Protein AF-A0AA43EQW5-F1 (afdb_monomer_lite)

Foldseek 3Di:
DVPPDDDDDDDDPDFDLDPPTPVQVVCVVVPQHSVNVVVVVVVVVVVPDPPVVPPPPPPDDD

Radius of gyration: 19.53 Å; chains: 1; bounding box: 54×25×53 Å

pLDDT: mean 88.07, std 16.08, range [46.5, 98.62]

Sequence (62 aa):
TPRGRPYVLEINTVPGMTETSLLPMAAAQVGIGYDTLVERILQSALDRVPRSASGVRQESAG

Secondary structure (DSSP, 8-state):
-GGG--------SS---STTSHHHHHHHHTT--HHHHHHHHHHHHHHTS-GGG---------

Structure (mmCIF, N/CA/C/O backbone):
data_AF-A0AA43EQW5-F1
#
_entry.id   AF-A0AA43EQW5-F1
#
loop_
_atom_site.group_PDB
_atom_site.id
_atom_site.type_symbol
_atom_site.label_atom_id
_atom_site.label_alt_id
_atom_site.label_comp_id
_atom_site.label_asym_id
_atom_site.label_entity_id
_atom_site.label_seq_id
_atom_site.pdbx_PDB_ins_code
_atom_site.Cartn_x
_atom_site.Cartn_y
_atom_site.Cartn_z
_atom_site.occupancy
_atom_site.B_iso_or_equiv
_atom_site.auth_seq_id
_atom_site.auth_comp_id
_atom_site.auth_asym_id
_atom_site.auth_atom_id
_atom_site.pdbx_PDB_model_num
ATOM 1 N N . THR A 1 1 ? 15.055 -10.617 -17.991 1.00 75.25 1 THR A N 1
ATOM 2 C CA . THR A 1 1 ? 15.982 -11.643 -17.459 1.00 75.25 1 THR A CA 1
ATOM 3 C C . THR A 1 1 ? 16.422 -12.527 -18.604 1.00 75.25 1 THR A C 1
ATOM 5 O O . THR A 1 1 ? 15.683 -12.605 -19.589 1.00 75.25 1 THR A O 1
ATOM 8 N N . PRO A 1 2 ? 17.593 -13.178 -18.541 1.00 80.00 2 PRO A N 1
ATOM 9 C CA . PRO A 1 2 ? 17.936 -14.190 -19.530 1.00 80.00 2 PRO A CA 1
ATOM 10 C C . PRO A 1 2 ? 16.772 -15.188 -19.642 1.00 80.00 2 PRO A C 1
ATOM 12 O O . PRO A 1 2 ? 16.361 -15.778 -18.646 1.00 80.00 2 PRO A O 1
ATOM 15 N N . ARG A 1 3 ? 16.193 -15.307 -20.843 1.00 90.62 3 ARG A N 1
ATOM 16 C CA . ARG A 1 3 ? 15.065 -16.205 -21.166 1.00 90.62 3 ARG A CA 1
ATOM 17 C C . ARG A 1 3 ? 13.712 -15.915 -20.488 1.00 90.62 3 ARG A C 1
ATOM 19 O O . ARG A 1 3 ? 12.910 -16.830 -20.349 1.00 90.62 3 ARG A O 1
ATOM 26 N N . GLY A 1 4 ? 13.428 -14.680 -20.065 1.00 94.06 4 GLY A N 1
ATOM 27 C CA . GLY A 1 4 ? 12.078 -14.300 -19.600 1.00 94.06 4 GLY A CA 1
ATOM 28 C C . GLY A 1 4 ? 11.634 -14.931 -18.272 1.00 94.06 4 GLY A C 1
ATOM 29 O O . GLY A 1 4 ? 10.466 -14.846 -17.908 1.00 94.06 4 GLY A O 1
ATOM 30 N N . ARG A 1 5 ? 12.554 -15.547 -17.521 1.00 95.31 5 ARG A N 1
ATOM 31 C CA . ARG A 1 5 ? 12.271 -16.119 -16.199 1.00 95.31 5 ARG A CA 1
ATOM 32 C C . ARG A 1 5 ? 12.036 -15.009 -15.163 1.00 95.31 5 ARG A C 1
ATOM 34 O O . ARG A 1 5 ? 12.949 -14.200 -14.991 1.00 95.31 5 ARG A O 1
ATOM 41 N N . PRO A 1 6 ? 10.892 -14.943 -14.464 1.00 94.38 6 PRO A N 1
ATOM 42 C CA . PRO A 1 6 ? 10.682 -13.959 -13.405 1.00 94.38 6 PRO A CA 1
ATOM 43 C C . PRO A 1 6 ? 11.490 -14.314 -12.148 1.00 94.38 6 PRO A C 1
ATOM 45 O O . PRO A 1 6 ? 11.742 -15.488 -11.867 1.00 94.38 6 PRO A O 1
ATOM 48 N N . TYR A 1 7 ? 11.877 -13.291 -11.388 1.00 95.00 7 TYR A N 1
ATOM 49 C CA . TYR A 1 7 ? 12.514 -13.415 -10.076 1.00 95.00 7 TYR A CA 1
ATOM 50 C C . TYR A 1 7 ? 11.798 -12.475 -9.106 1.00 95.00 7 TYR A C 1
ATOM 52 O O . TYR A 1 7 ? 11.507 -11.335 -9.466 1.00 95.00 7 TYR A O 1
ATOM 60 N N . VAL A 1 8 ? 11.522 -12.950 -7.892 1.00 95.19 8 VAL A N 1
ATOM 61 C CA . VAL A 1 8 ? 11.000 -12.114 -6.803 1.00 95.19 8 VAL A CA 1
ATOM 62 C C . VAL A 1 8 ? 12.194 -11.520 -6.072 1.00 95.19 8 VAL A C 1
ATOM 64 O O . VAL A 1 8 ? 13.046 -12.265 -5.594 1.00 95.19 8 VAL A O 1
ATOM 67 N N . LEU A 1 9 ? 12.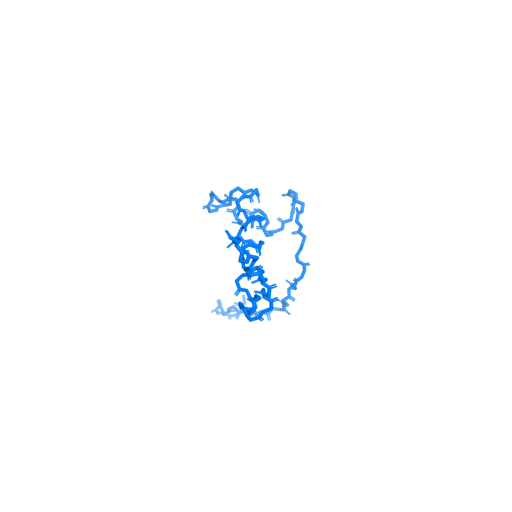277 -10.193 -6.034 1.00 95.38 9 LEU A N 1
ATOM 68 C CA . LEU A 1 9 ? 13.395 -9.482 -5.408 1.00 95.38 9 LEU A CA 1
ATOM 69 C C . LEU A 1 9 ? 13.090 -9.117 -3.953 1.00 95.38 9 LEU A C 1
ATOM 71 O O . LEU A 1 9 ? 13.960 -9.233 -3.098 1.00 95.38 9 LEU A O 1
ATOM 75 N N . GLU A 1 10 ? 11.849 -8.721 -3.674 1.00 96.88 10 GLU A N 1
ATOM 76 C CA . GLU A 1 10 ? 11.402 -8.294 -2.352 1.00 96.88 10 GLU A CA 1
ATOM 77 C C . GLU A 1 10 ? 9.907 -8.558 -2.149 1.00 96.88 10 GLU A C 1
ATOM 79 O O . GLU A 1 10 ? 9.155 -8.774 -3.104 1.00 96.88 10 GLU A O 1
ATOM 84 N N . ILE A 1 11 ? 9.485 -8.515 -0.884 1.00 96.06 11 ILE A N 1
ATOM 85 C CA . ILE A 1 11 ? 8.081 -8.519 -0.478 1.00 96.06 11 ILE A CA 1
ATOM 86 C C . ILE A 1 11 ? 7.880 -7.353 0.492 1.00 96.06 11 ILE A C 1
ATOM 88 O O . ILE A 1 11 ? 8.395 -7.379 1.608 1.00 96.06 11 ILE A O 1
ATOM 92 N N . ASN A 1 12 ? 7.092 -6.359 0.086 1.00 94.44 12 ASN A N 1
ATOM 93 C CA . ASN A 1 12 ? 6.715 -5.236 0.942 1.00 94.44 12 ASN A CA 1
ATOM 94 C C . ASN A 1 12 ? 5.429 -5.580 1.697 1.00 94.44 12 ASN A C 1
ATOM 96 O O . ASN A 1 12 ? 4.345 -5.603 1.117 1.00 94.44 12 ASN A O 1
ATOM 100 N N . THR A 1 13 ? 5.540 -5.855 2.996 1.00 95.62 13 THR A N 1
ATOM 101 C CA . THR A 1 13 ? 4.384 -6.169 3.856 1.00 95.62 13 THR A CA 1
ATOM 102 C C . THR A 1 13 ? 3.579 -4.932 4.254 1.00 95.62 13 THR A C 1
ATOM 104 O O . THR A 1 13 ? 2.430 -5.063 4.670 1.00 95.62 13 THR A O 1
ATOM 107 N N . VAL A 1 14 ? 4.160 -3.739 4.090 1.00 96.56 14 VAL A N 1
ATOM 108 C CA . VAL A 1 14 ? 3.503 -2.440 4.282 1.00 96.56 14 VAL A CA 1
ATOM 109 C C . VAL A 1 14 ? 3.747 -1.589 3.031 1.00 96.56 14 VAL A C 1
ATOM 111 O O . VAL A 1 14 ? 4.727 -0.847 2.969 1.00 96.56 14 VAL A O 1
ATOM 114 N N . PRO A 1 15 ? 2.922 -1.742 1.983 1.00 96.25 15 PRO A N 1
ATOM 115 C CA . PRO A 1 15 ? 3.057 -0.948 0.770 1.00 96.25 15 PRO A CA 1
ATOM 116 C C . PRO A 1 15 ? 2.613 0.503 1.006 1.00 96.25 15 PRO A C 1
ATOM 118 O O . PRO A 1 15 ? 1.839 0.796 1.917 1.00 96.25 15 PRO A O 1
ATOM 121 N N . GLY A 1 16 ? 3.066 1.413 0.142 1.00 97.94 16 GLY A N 1
ATOM 122 C CA . GLY A 1 16 ? 2.494 2.757 0.067 1.00 97.94 16 GLY A CA 1
ATOM 123 C C . GLY A 1 16 ? 1.016 2.717 -0.343 1.00 97.94 16 GLY A C 1
ATOM 124 O O . GLY A 1 16 ? 0.602 1.847 -1.113 1.00 97.94 16 GLY A O 1
ATOM 125 N N . MET A 1 17 ? 0.235 3.675 0.160 1.00 98.00 17 MET A N 1
ATOM 126 C CA . MET A 1 17 ? -1.216 3.781 -0.060 1.00 98.00 17 MET A CA 1
ATOM 127 C C . MET A 1 17 ? -1.648 5.173 -0.556 1.00 98.00 17 MET A C 1
ATOM 129 O O . MET A 1 17 ? -2.813 5.534 -0.457 1.00 98.00 17 MET A O 1
ATOM 133 N N . THR A 1 18 ? -0.724 5.980 -1.079 1.00 97.00 18 THR A N 1
ATOM 134 C CA . THR A 1 18 ? -1.056 7.266 -1.721 1.00 97.00 18 THR A CA 1
ATOM 135 C C . THR A 1 18 ? -1.508 7.060 -3.169 1.00 97.00 18 THR A C 1
ATOM 137 O O . THR A 1 18 ? -1.310 5.989 -3.739 1.00 97.00 18 THR A O 1
ATOM 140 N N . GLU A 1 19 ? -2.053 8.101 -3.803 1.00 95.00 19 GLU A N 1
ATOM 141 C CA . GLU A 1 19 ? -2.486 8.072 -5.211 1.00 95.00 19 GLU A CA 1
ATOM 142 C C . GLU A 1 19 ? -1.392 7.578 -6.177 1.00 95.00 19 GLU A C 1
ATOM 144 O O . GLU A 1 19 ? -1.669 6.841 -7.119 1.00 95.00 19 GLU A O 1
ATOM 149 N N . THR A 1 20 ? -0.132 7.921 -5.905 1.00 96.25 20 THR A N 1
ATOM 150 C CA . THR A 1 20 ? 1.033 7.540 -6.719 1.00 96.25 20 THR A CA 1
ATOM 151 C C . THR A 1 20 ? 1.719 6.250 -6.255 1.00 96.25 20 THR A C 1
ATOM 153 O O . THR A 1 20 ? 2.804 5.914 -6.730 1.00 96.25 20 THR A O 1
ATOM 156 N N . SER A 1 21 ? 1.121 5.517 -5.313 1.00 98.25 21 SER A N 1
ATOM 157 C CA . SER A 1 21 ? 1.655 4.240 -4.835 1.00 98.25 21 SER A CA 1
ATOM 158 C C . SER A 1 21 ? 1.276 3.079 -5.762 1.00 98.25 21 SER A C 1
ATOM 160 O O . SER A 1 21 ? 0.162 3.005 -6.280 1.00 98.25 21 SER A O 1
ATOM 162 N N . LEU A 1 22 ? 2.187 2.110 -5.918 1.00 97.62 22 LEU A N 1
ATOM 163 C CA . LEU A 1 22 ? 2.023 0.991 -6.858 1.00 97.62 22 LEU A CA 1
ATOM 164 C C . LEU A 1 22 ? 0.788 0.122 -6.586 1.00 97.62 22 LEU A C 1
ATOM 166 O O . LEU A 1 22 ? 0.145 -0.319 -7.535 1.00 97.62 22 LEU A O 1
ATOM 170 N N . LEU A 1 23 ? 0.453 -0.136 -5.317 1.00 97.69 23 LEU A N 1
ATOM 171 C CA . LEU A 1 23 ? -0.681 -0.998 -4.978 1.00 97.69 23 LEU A CA 1
ATOM 172 C C . LEU A 1 23 ? -2.032 -0.355 -5.373 1.00 97.69 23 LEU A C 1
ATOM 174 O O . LEU A 1 23 ? -2.766 -0.996 -6.130 1.00 97.69 23 LEU A O 1
ATOM 178 N N . PRO A 1 24 ? -2.355 0.893 -4.963 1.00 98.25 24 PRO A N 1
ATOM 179 C CA . PRO A 1 24 ? -3.535 1.604 -5.463 1.00 98.25 24 PRO A CA 1
ATOM 180 C C . PRO A 1 24 ? -3.594 1.710 -6.991 1.00 98.25 24 PRO A C 1
ATOM 182 O O . PRO A 1 24 ? -4.636 1.427 -7.583 1.00 98.25 24 PRO A O 1
ATOM 185 N N . MET A 1 25 ? -2.477 2.044 -7.647 1.00 98.25 25 MET A N 1
ATOM 186 C CA . MET A 1 25 ? -2.426 2.144 -9.110 1.00 98.25 25 MET A CA 1
ATOM 187 C C . MET A 1 25 ? -2.740 0.804 -9.792 1.00 98.25 25 MET A C 1
ATOM 189 O O . MET A 1 25 ? -3.519 0.769 -10.743 1.00 98.25 25 MET A O 1
ATOM 193 N N . ALA A 1 26 ? -2.179 -0.306 -9.303 1.00 98.06 26 ALA A N 1
ATOM 194 C CA . ALA A 1 26 ? -2.437 -1.639 -9.848 1.00 98.06 26 ALA A CA 1
ATOM 195 C C . ALA A 1 26 ? -3.901 -2.075 -9.663 1.00 98.06 26 ALA A C 1
ATOM 197 O O . ALA A 1 26 ? -4.484 -2.666 -10.570 1.00 98.06 26 ALA A O 1
ATOM 198 N N . ALA A 1 27 ? -4.511 -1.753 -8.519 1.00 98.19 27 ALA A N 1
ATOM 199 C CA . ALA A 1 27 ? -5.929 -2.007 -8.271 1.00 98.19 27 ALA A CA 1
ATOM 200 C C . ALA A 1 27 ? -6.824 -1.209 -9.239 1.00 98.19 27 ALA A C 1
ATOM 202 O O . ALA A 1 27 ? -7.734 -1.773 -9.854 1.00 98.19 27 ALA A O 1
ATOM 203 N N . ALA A 1 28 ? -6.514 0.072 -9.453 1.00 98.06 28 ALA A N 1
ATOM 204 C CA . ALA A 1 28 ? -7.250 0.926 -10.381 1.00 98.06 28 ALA A CA 1
ATOM 205 C C . ALA A 1 28 ? -7.188 0.412 -11.832 1.00 98.06 28 ALA A C 1
ATOM 207 O O . ALA A 1 28 ? -8.196 0.462 -12.536 1.00 98.06 28 ALA A O 1
ATOM 208 N N . GLN A 1 29 ? -6.054 -0.155 -12.268 1.00 98.50 29 GLN A N 1
ATOM 209 C CA . GLN A 1 29 ? -5.913 -0.746 -13.612 1.00 98.50 29 GLN A CA 1
ATOM 210 C C . GLN A 1 29 ? -6.871 -1.916 -13.878 1.00 98.50 29 GLN A C 1
ATOM 212 O O . GLN A 1 29 ? -7.193 -2.192 -15.031 1.00 98.50 29 GLN A O 1
ATOM 217 N N . VAL A 1 30 ? -7.350 -2.591 -12.830 1.00 98.19 30 VAL A N 1
ATOM 218 C CA . VAL A 1 30 ? -8.353 -3.664 -12.934 1.00 98.19 30 VAL A CA 1
ATOM 219 C C . VAL A 1 30 ? -9.752 -3.213 -12.492 1.00 98.19 30 VAL A C 1
ATOM 221 O O . VAL A 1 30 ? -10.624 -4.046 -12.258 1.00 98.19 30 VAL A O 1
ATOM 224 N N . GLY A 1 31 ? -9.978 -1.900 -12.373 1.00 98.25 31 GLY A N 1
ATOM 225 C CA . GLY A 1 31 ? -11.277 -1.313 -12.033 1.00 98.25 31 GLY A CA 1
ATOM 226 C C . GLY A 1 31 ? -11.635 -1.345 -10.544 1.00 98.25 31 GLY A C 1
ATOM 227 O O . GLY A 1 31 ? -12.800 -1.162 -10.198 1.00 98.25 31 GLY A O 1
ATOM 228 N N . ILE A 1 32 ? -10.670 -1.577 -9.648 1.00 98.50 32 ILE A N 1
ATOM 229 C CA . ILE A 1 32 ? -10.887 -1.518 -8.197 1.00 98.50 32 ILE A CA 1
ATOM 230 C C . ILE A 1 32 ? -10.537 -0.110 -7.707 1.00 98.50 32 ILE A C 1
ATOM 232 O O . ILE A 1 32 ? -9.374 0.291 -7.730 1.00 98.50 32 ILE A O 1
ATOM 236 N N . GLY A 1 33 ? -11.550 0.632 -7.253 1.00 98.25 33 GLY A N 1
ATOM 237 C CA . GLY A 1 33 ? -11.372 1.952 -6.646 1.00 98.25 33 GLY A CA 1
ATOM 238 C C . GLY A 1 33 ? -10.664 1.895 -5.288 1.00 98.25 33 GLY A C 1
ATOM 239 O O . GLY A 1 33 ? -10.630 0.849 -4.637 1.00 98.25 33 GLY A O 1
ATOM 240 N N . TYR A 1 34 ? -10.116 3.033 -4.853 1.00 98.00 34 TYR A N 1
ATOM 241 C CA . TYR A 1 34 ? -9.349 3.137 -3.608 1.00 98.00 34 TYR A CA 1
ATOM 242 C C . TYR A 1 34 ? -10.146 2.683 -2.377 1.00 98.00 34 TYR A C 1
ATOM 244 O O . TYR A 1 34 ? -9.674 1.827 -1.632 1.00 98.00 34 TYR A O 1
ATOM 252 N N . ASP A 1 35 ? -11.374 3.175 -2.206 1.00 98.19 35 ASP A N 1
ATOM 253 C CA . ASP A 1 35 ? -12.215 2.819 -1.056 1.00 98.19 35 ASP A CA 1
ATOM 254 C C . ASP A 1 35 ? -12.506 1.313 -1.027 1.00 98.19 35 ASP A C 1
ATOM 256 O O . ASP A 1 35 ? -12.310 0.654 -0.009 1.00 98.19 35 ASP A O 1
ATOM 260 N N . THR A 1 36 ? -12.833 0.725 -2.181 1.00 98.62 36 THR A N 1
ATOM 261 C CA . THR A 1 36 ? -13.036 -0.725 -2.316 1.00 98.62 36 THR A CA 1
ATOM 262 C C . THR A 1 36 ? -11.763 -1.525 -2.020 1.00 98.62 36 THR A C 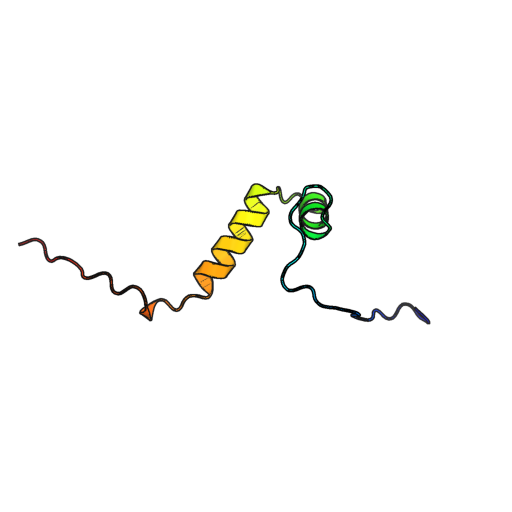1
ATOM 264 O O . THR A 1 36 ? -11.833 -2.612 -1.446 1.00 98.62 36 THR A O 1
ATOM 267 N N . LEU A 1 37 ? -10.584 -1.028 -2.409 1.00 98.31 37 LEU A N 1
ATOM 268 C CA . LEU A 1 37 ? -9.306 -1.652 -2.056 1.00 98.31 37 LEU A CA 1
ATOM 269 C C . LEU A 1 37 ? -9.105 -1.650 -0.534 1.00 98.31 37 LEU A C 1
ATOM 271 O O . LEU A 1 37 ? -8.759 -2.688 0.034 1.00 98.31 37 LEU A O 1
ATOM 275 N N . VAL A 1 38 ? -9.349 -0.513 0.122 1.00 98.19 38 VAL A N 1
ATOM 276 C CA . VAL A 1 38 ? -9.233 -0.373 1.581 1.00 98.19 38 VAL A CA 1
ATOM 277 C C . VAL A 1 38 ? -10.216 -1.300 2.296 1.00 98.19 38 VAL A C 1
ATOM 279 O O . VAL A 1 38 ? -9.808 -2.046 3.186 1.00 98.19 38 VAL A O 1
ATOM 282 N N . GLU A 1 39 ? -11.477 -1.337 1.867 1.00 98.50 39 GLU A N 1
ATOM 283 C CA . GLU A 1 39 ? -12.498 -2.243 2.409 1.00 98.50 39 GLU A CA 1
ATOM 284 C C . GLU A 1 39 ? -12.071 -3.712 2.321 1.00 98.50 39 GLU A C 1
ATOM 286 O O . GLU A 1 39 ? -12.186 -4.451 3.299 1.00 98.50 39 GLU A O 1
ATOM 291 N N . ARG A 1 40 ? -11.506 -4.145 1.186 1.00 98.00 40 ARG A N 1
ATOM 292 C CA . ARG A 1 40 ? -11.004 -5.521 1.018 1.00 98.00 40 ARG A CA 1
ATOM 293 C C . ARG A 1 40 ? -9.851 -5.844 1.968 1.00 98.00 40 ARG A C 1
ATOM 295 O O . ARG A 1 40 ? -9.794 -6.955 2.497 1.00 98.00 40 ARG A O 1
ATOM 302 N N . ILE A 1 41 ? -8.939 -4.896 2.194 1.00 97.12 41 ILE A N 1
ATOM 303 C CA . ILE A 1 41 ? -7.831 -5.062 3.147 1.00 97.12 41 ILE A CA 1
ATOM 304 C C . ILE A 1 41 ? -8.377 -5.213 4.572 1.00 97.12 41 ILE A C 1
ATOM 306 O O . ILE A 1 41 ? -7.958 -6.122 5.295 1.00 97.12 41 ILE A O 1
ATOM 310 N N . LEU A 1 42 ? -9.333 -4.362 4.960 1.00 97.31 42 LEU A N 1
ATOM 311 C CA . LEU A 1 42 ? -9.982 -4.413 6.271 1.00 97.31 42 LEU A CA 1
ATOM 312 C C . LEU A 1 42 ? -10.744 -5.726 6.468 1.00 97.31 42 LEU A C 1
ATOM 314 O O . LEU A 1 42 ? -10.542 -6.395 7.480 1.00 97.31 42 LEU A O 1
ATOM 318 N N . GLN A 1 43 ? -11.545 -6.145 5.485 1.00 97.75 43 GLN A N 1
ATOM 319 C CA . GLN A 1 43 ? -12.272 -7.413 5.540 1.00 97.75 43 GLN A CA 1
ATOM 320 C C . GLN A 1 43 ? -11.308 -8.595 5.691 1.00 97.75 43 GLN A C 1
ATOM 322 O O . GLN A 1 43 ? -11.486 -9.427 6.575 1.00 97.75 43 GLN A O 1
ATOM 327 N N . SER A 1 44 ? -10.214 -8.616 4.922 1.00 96.12 44 SER A N 1
ATOM 328 C CA . SER A 1 44 ? -9.171 -9.640 5.057 1.00 96.12 44 SER A CA 1
ATOM 329 C C . SER A 1 44 ? -8.530 -9.660 6.452 1.00 96.12 44 SER A C 1
ATOM 331 O O . SER A 1 44 ? -8.113 -10.714 6.937 1.00 96.12 44 SER A O 1
ATOM 333 N N . ALA A 1 45 ? -8.386 -8.508 7.112 1.00 95.12 45 ALA A N 1
ATOM 334 C CA . ALA A 1 45 ? -7.902 -8.444 8.489 1.00 95.12 45 ALA A CA 1
ATOM 335 C C . ALA A 1 45 ? -8.926 -9.017 9.481 1.00 95.12 45 ALA A C 1
ATOM 337 O O . ALA A 1 45 ? -8.543 -9.809 10.339 1.00 95.12 45 ALA A O 1
ATOM 338 N N . LEU A 1 46 ? -10.209 -8.680 9.327 1.00 95.69 46 LEU A N 1
ATOM 339 C CA . LEU A 1 46 ? -11.295 -9.198 10.165 1.00 95.69 46 LEU A CA 1
ATOM 340 C C . LEU A 1 46 ? -11.449 -1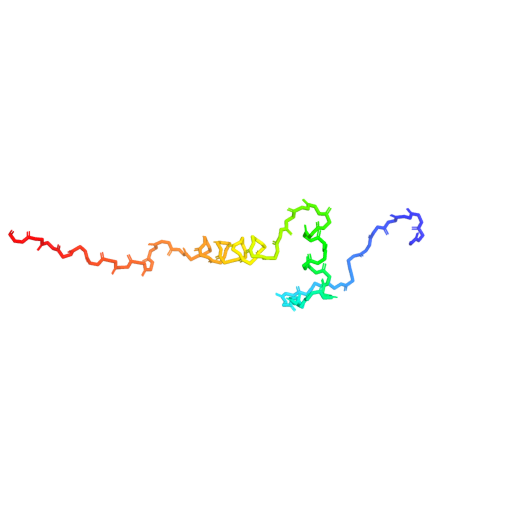0.717 10.035 1.00 95.69 46 LEU A C 1
ATOM 342 O O . LEU A 1 46 ? -11.563 -11.403 11.048 1.00 95.69 46 LEU A O 1
ATOM 346 N N . ASP A 1 47 ? -11.361 -11.253 8.818 1.00 95.44 47 ASP A N 1
ATOM 347 C CA . ASP A 1 47 ? -11.480 -12.693 8.552 1.00 95.44 47 ASP A CA 1
ATOM 348 C C . ASP A 1 47 ? -10.360 -13.518 9.211 1.00 95.44 47 ASP A C 1
ATOM 350 O O . ASP A 1 47 ? -10.531 -14.705 9.491 1.00 95.44 47 ASP A O 1
ATOM 354 N N . ARG A 1 48 ? -9.203 -12.897 9.483 1.00 94.00 48 ARG A N 1
ATOM 355 C CA . 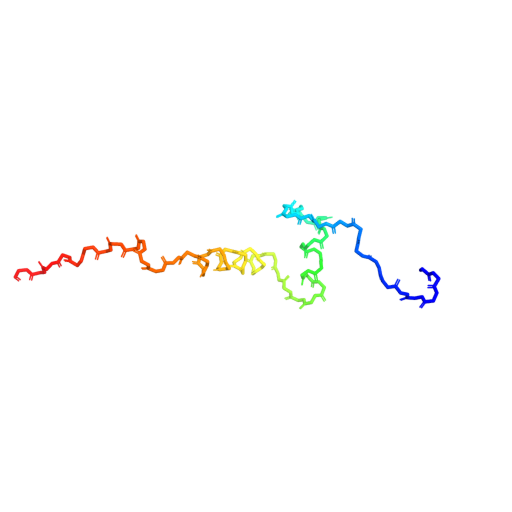ARG A 1 48 ? -8.075 -13.537 10.182 1.00 94.00 48 ARG A CA 1
ATOM 356 C C . ARG A 1 48 ? -8.272 -13.621 11.692 1.00 94.00 48 ARG A C 1
ATOM 358 O O . ARG A 1 48 ? -7.549 -14.378 12.338 1.00 94.00 48 ARG A O 1
ATOM 365 N N . VAL A 1 49 ? -9.211 -12.866 12.262 1.00 89.88 49 VAL A N 1
ATOM 366 C CA . VAL A 1 49 ? -9.496 -12.905 13.698 1.00 89.88 49 VAL A CA 1
ATOM 367 C C . VAL A 1 49 ? -10.349 -14.145 14.000 1.00 89.88 49 VAL A C 1
ATOM 369 O O . VAL A 1 49 ? -11.479 -14.243 13.518 1.00 89.88 49 VAL A O 1
ATOM 372 N N . PRO A 1 50 ? -9.865 -15.107 14.810 1.00 79.38 50 PRO A N 1
ATOM 373 C CA . PRO A 1 50 ? -10.662 -16.268 15.183 1.00 79.38 50 PRO A CA 1
ATOM 374 C C . PRO A 1 50 ? -11.940 -15.834 15.909 1.00 79.38 50 PRO A C 1
ATOM 376 O O . PRO A 1 50 ? -11.893 -15.072 16.878 1.00 79.38 50 PRO A O 1
ATOM 379 N N . ARG A 1 51 ? -13.090 -16.381 15.493 1.00 68.88 51 ARG A N 1
ATOM 380 C CA . ARG A 1 51 ? -14.416 -16.070 16.070 1.00 68.88 51 ARG A CA 1
ATOM 381 C C . ARG A 1 51 ? -14.565 -16.428 17.559 1.00 68.88 51 ARG A C 1
ATOM 383 O O . ARG A 1 51 ? -15.597 -16.145 18.154 1.00 68.88 51 ARG A O 1
ATOM 390 N N . SER A 1 52 ? -13.548 -17.025 18.180 1.00 65.69 52 SER A N 1
ATOM 391 C CA . SER A 1 52 ? -13.521 -17.377 19.602 1.00 65.69 52 SER A CA 1
ATOM 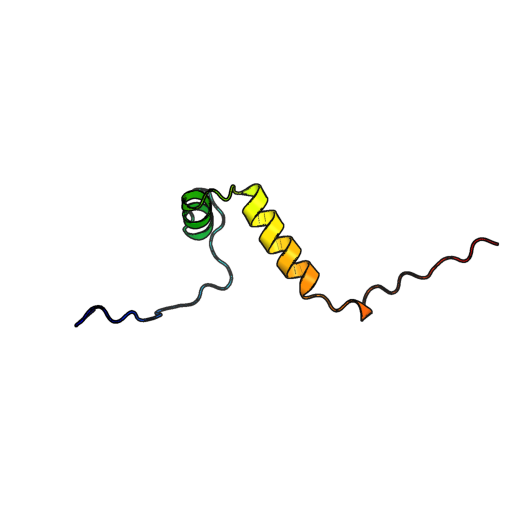392 C C . SER A 1 52 ? -13.201 -16.206 20.540 1.00 65.69 52 SER A C 1
ATOM 394 O O . SER A 1 52 ? -13.359 -16.355 21.747 1.00 65.69 52 SER A O 1
ATOM 396 N N . ALA A 1 53 ? -12.766 -15.049 20.026 1.00 60.09 53 ALA A N 1
ATOM 397 C CA . ALA A 1 53 ? -12.478 -13.868 20.851 1.00 60.09 53 ALA A CA 1
ATOM 398 C C . ALA A 1 53 ? -13.695 -12.946 21.072 1.00 60.09 53 ALA A C 1
ATOM 400 O O . ALA A 1 53 ? -13.666 -12.085 21.950 1.00 60.09 53 ALA A O 1
ATOM 401 N N . SER A 1 54 ? -14.787 -13.125 20.323 1.00 59.53 54 SER A N 1
ATOM 402 C CA . SER A 1 54 ? -16.029 -12.373 20.520 1.00 59.53 54 SER A CA 1
ATOM 403 C C . SER A 1 54 ? -16.885 -13.031 21.602 1.00 59.53 54 SER A C 1
ATOM 405 O O . SER A 1 54 ? -17.893 -13.676 21.317 1.00 59.53 54 SER A O 1
ATOM 407 N N . GLY A 1 55 ? -16.478 -12.859 22.860 1.00 55.34 55 GLY A N 1
ATOM 408 C CA . GLY A 1 55 ? -17.338 -13.066 24.022 1.00 55.34 55 GLY A CA 1
ATOM 409 C C . GLY A 1 55 ? -18.429 -11.998 24.080 1.00 55.34 55 GLY A C 1
ATOM 410 O O . GLY A 1 55 ? -18.406 -11.137 24.954 1.00 55.34 55 GLY A O 1
ATOM 411 N N . VAL A 1 56 ? -19.382 -12.037 23.147 1.00 61.06 56 VAL A N 1
ATOM 412 C CA . VAL A 1 56 ? -20.661 -11.345 23.321 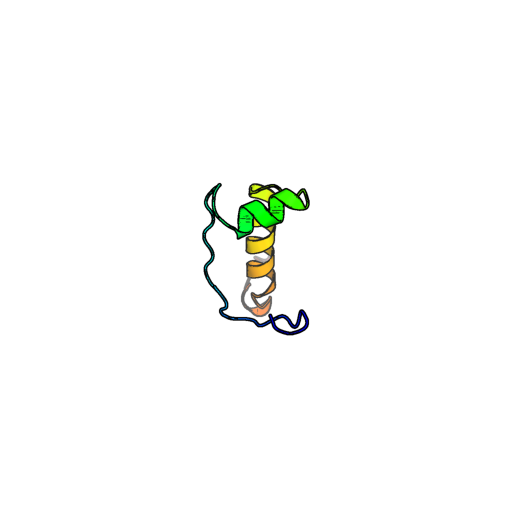1.00 61.06 56 VAL A CA 1
ATOM 413 C C . VAL A 1 56 ? -21.419 -12.146 24.371 1.00 61.06 56 VAL A C 1
ATOM 415 O O . VAL A 1 56 ? -21.938 -13.226 24.091 1.00 61.06 56 VAL A O 1
ATOM 418 N N . ARG A 1 57 ? -21.437 -11.650 25.612 1.00 57.28 57 ARG A N 1
ATOM 419 C CA . ARG A 1 57 ? -22.423 -12.103 26.593 1.00 57.28 57 ARG A CA 1
ATOM 420 C C . ARG A 1 57 ? -23.785 -11.753 25.997 1.00 57.28 57 ARG A C 1
ATOM 422 O O . ARG A 1 57 ? -24.082 -10.579 25.812 1.00 57.28 57 ARG A O 1
ATOM 429 N N . GLN A 1 58 ? -24.573 -12.763 25.634 1.00 55.38 58 GLN A N 1
ATOM 430 C CA . GLN A 1 58 ? -26.011 -12.571 25.482 1.00 55.38 58 GLN A CA 1
ATOM 431 C C . GLN A 1 58 ? -26.519 -12.124 26.851 1.00 55.38 58 GLN A C 1
ATOM 433 O O . GLN A 1 58 ? -26.494 -12.905 27.802 1.00 55.38 58 GLN A O 1
ATOM 438 N N . GLU A 1 59 ? -26.894 -10.856 26.974 1.00 54.56 59 GLU A N 1
ATOM 439 C CA . GLU A 1 59 ? -27.710 -10.418 28.095 1.00 54.56 59 GLU A CA 1
ATOM 440 C C . GLU A 1 59 ? -29.090 -11.047 27.908 1.00 54.56 59 GLU A C 1
ATOM 442 O O . GLU A 1 59 ? -29.819 -10.736 26.966 1.00 54.56 59 GLU A O 1
ATOM 447 N N . SER A 1 60 ? -29.398 -12.011 28.771 1.00 48.56 60 SER A N 1
ATOM 448 C CA . SER A 1 60 ? -30.716 -12.614 28.888 1.00 48.56 60 SER A CA 1
ATOM 449 C C . SER A 1 60 ? -31.717 -11.516 29.241 1.00 48.56 60 SER A C 1
ATOM 451 O O . SER A 1 60 ? -31.662 -10.960 30.338 1.00 48.56 60 SER A O 1
ATOM 453 N N . ALA A 1 61 ? -32.617 -11.196 28.313 1.00 50.56 61 ALA A N 1
ATOM 454 C CA . ALA A 1 61 ? -33.832 -10.463 28.637 1.00 50.56 61 ALA A CA 1
ATOM 455 C C . ALA A 1 61 ? -34.618 -11.283 29.674 1.00 50.56 61 ALA A C 1
ATOM 457 O O . ALA A 1 61 ? -34.811 -12.488 29.488 1.00 50.56 61 ALA A O 1
ATOM 458 N N . GLY A 1 62 ? -34.953 -10.633 30.791 1.00 46.50 62 GLY A N 1
ATOM 459 C CA . GLY A 1 62 ? -35.750 -11.201 31.879 1.00 46.50 62 GLY A CA 1
ATOM 460 C C . GLY A 1 62 ? -37.215 -11.405 31.529 1.00 46.50 62 GLY A C 1
ATOM 461 O O . GLY A 1 62 ? -37.652 -10.935 30.453 1.00 46.50 62 GLY A O 1
#